Protein AF-A0A7V3AG92-F1 (afdb_monomer_lite)

Foldseek 3Di:
DDDDDDDLLVVLVVQLVVLVVVCVVPVPPVVSVVSNVLSVLSNVQVPDPHRDLVSLVVSLVVLVVCCVVPNDPSCVVNVSSVVVNVVNPPPPPPDDPDD

Secondary structure (DSSP, 8-state):
-PPPPPPHHHHHHHHHHHHHHHHTT-TT-HHHHHHHHHHHHHHHHHTSSS--HHHHHHHHHHHHHHHHHH-TTHHHHHHHHHH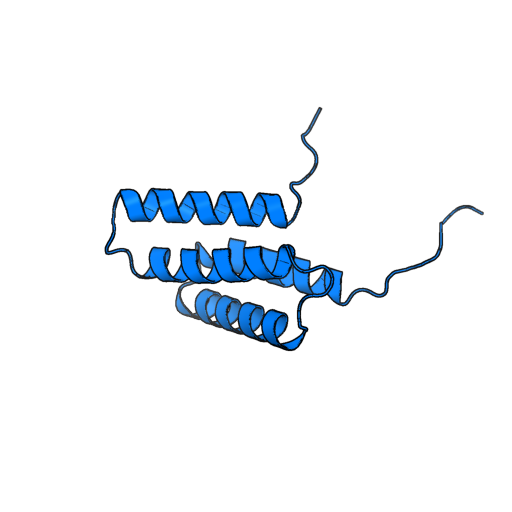HHHHHHS---------

Radius of gyration: 15.46 Å; chains: 1; bounding box: 42×32×39 Å

Sequence (99 aa):
MPRPPLSHLEYAAEIVAGYERQLARDPDDEESGLGLEMARWWQRLLQMERPPSEEVNRLHLALYAKRREMGGRWFDLSGRVERWKRELNAPSDGTPTRR

pLDDT: mean 86.58, std 15.41, range [42.16, 97.44]

Structure (mmCIF, N/CA/C/O backbone):
data_AF-A0A7V3AG92-F1
#
_entry.id   AF-A0A7V3AG92-F1
#
loop_
_atom_site.group_PDB
_atom_site.id
_atom_site.type_symbol
_atom_site.label_atom_id
_atom_site.label_alt_id
_atom_site.label_comp_id
_atom_site.label_asym_id
_atom_site.label_entity_id
_atom_site.label_seq_id
_atom_site.pdbx_PDB_ins_code
_atom_site.Cartn_x
_atom_site.Cartn_y
_atom_site.Cartn_z
_atom_site.occupancy
_atom_site.B_iso_or_equiv
_atom_site.auth_seq_id
_atom_site.auth_comp_id
_atom_site.auth_asym_id
_atom_site.auth_atom_id
_atom_site.pdbx_PDB_model_num
ATOM 1 N N . MET A 1 1 ? -18.592 19.232 -12.775 1.00 42.16 1 MET A N 1
ATOM 2 C CA . MET A 1 1 ? -18.437 18.868 -11.350 1.00 42.16 1 MET A CA 1
ATOM 3 C C . MET A 1 1 ? -17.109 18.139 -11.188 1.00 42.16 1 MET A C 1
ATOM 5 O O . MET A 1 1 ? -16.859 17.259 -12.008 1.00 42.16 1 MET A O 1
ATOM 9 N N . PRO A 1 2 ? -16.237 18.509 -10.235 1.00 58.59 2 PRO A N 1
ATOM 10 C CA . PRO A 1 2 ? -15.035 17.727 -9.946 1.00 58.59 2 PRO A CA 1
ATOM 11 C C . PRO A 1 2 ? -15.445 16.343 -9.422 1.00 58.59 2 PRO A C 1
ATOM 13 O O . PRO A 1 2 ? -16.397 16.240 -8.648 1.00 58.59 2 PRO A O 1
ATOM 16 N N . ARG A 1 3 ? -14.776 15.276 -9.878 1.00 51.47 3 ARG A N 1
ATOM 17 C CA . ARG A 1 3 ? -15.016 13.929 -9.340 1.00 51.47 3 ARG A CA 1
ATOM 18 C C . ARG A 1 3 ? -14.612 13.907 -7.858 1.00 51.47 3 ARG A C 1
ATOM 20 O O . ARG A 1 3 ? -13.602 14.529 -7.521 1.00 51.47 3 ARG A O 1
ATOM 27 N N . PRO A 1 4 ? -15.374 13.227 -6.984 1.00 57.72 4 PRO A N 1
ATOM 28 C CA . PRO A 1 4 ? -14.935 13.004 -5.614 1.00 57.72 4 PRO A CA 1
ATOM 29 C C . PRO A 1 4 ? -13.584 12.266 -5.615 1.00 57.72 4 PRO A C 1
ATOM 31 O O . PRO A 1 4 ? -13.291 11.536 -6.568 1.00 57.72 4 PRO A O 1
ATOM 34 N N . PRO A 1 5 ? -12.738 12.473 -4.591 1.00 70.31 5 PRO A N 1
ATOM 35 C CA . PRO A 1 5 ? -11.496 11.721 -4.463 1.00 70.31 5 PRO A CA 1
ATOM 36 C C . PRO A 1 5 ? -11.810 10.224 -4.393 1.00 70.31 5 PRO A C 1
ATOM 38 O O . PRO A 1 5 ? -12.782 9.830 -3.748 1.00 70.31 5 PRO A O 1
ATOM 41 N N . LEU A 1 6 ? -10.992 9.409 -5.063 1.00 78.81 6 LEU A N 1
ATOM 42 C CA . LEU A 1 6 ? -11.159 7.958 -5.063 1.00 78.81 6 LEU A CA 1
ATOM 43 C C . LEU A 1 6 ? -11.035 7.409 -3.634 1.00 78.81 6 LEU A C 1
ATOM 45 O O . LEU A 1 6 ? -10.269 7.919 -2.810 1.00 78.81 6 LEU A O 1
ATOM 49 N N . SER A 1 7 ? -11.783 6.353 -3.343 1.00 88.38 7 SER A N 1
ATOM 50 C CA . SER A 1 7 ? -11.603 5.546 -2.141 1.00 88.38 7 SER A CA 1
ATOM 51 C C . SER A 1 7 ? -10.226 4.872 -2.138 1.00 88.38 7 SER A C 1
ATOM 53 O O . SER A 1 7 ? -9.587 4.696 -3.179 1.00 88.38 7 SER A O 1
ATOM 55 N N . HIS A 1 8 ? -9.758 4.439 -0.964 1.00 90.12 8 HIS A N 1
ATOM 56 C CA . HIS A 1 8 ? -8.496 3.690 -0.862 1.00 90.12 8 HIS A CA 1
ATOM 57 C C . HIS A 1 8 ? -8.492 2.432 -1.732 1.00 90.12 8 HIS A C 1
ATOM 59 O O . HIS A 1 8 ? -7.466 2.104 -2.319 1.00 90.12 8 HIS A O 1
ATOM 65 N N . LEU A 1 9 ? -9.637 1.753 -1.849 1.00 91.44 9 LEU A N 1
ATOM 66 C CA . LEU A 1 9 ? -9.766 0.546 -2.663 1.00 91.44 9 LEU A CA 1
ATOM 67 C C . LEU A 1 9 ? -9.642 0.846 -4.160 1.00 91.44 9 LEU A C 1
ATOM 69 O O . LEU A 1 9 ? -8.953 0.116 -4.870 1.00 91.44 9 LEU A O 1
ATOM 73 N N . GLU A 1 10 ? -10.259 1.931 -4.628 1.00 91.81 10 GLU A N 1
ATOM 74 C CA . GLU A 1 10 ? -10.122 2.390 -6.013 1.00 91.81 10 GLU A CA 1
ATOM 75 C C . GLU A 1 10 ? -8.675 2.791 -6.319 1.00 91.81 10 GLU A C 1
ATOM 77 O O . GLU A 1 10 ? -8.127 2.368 -7.333 1.00 91.81 10 GLU A O 1
ATOM 82 N N . TYR A 1 11 ? -8.009 3.511 -5.411 1.00 90.88 11 TYR A N 1
ATOM 83 C CA . TYR A 1 11 ? -6.593 3.838 -5.578 1.00 90.88 11 TYR A CA 1
ATOM 84 C C . TYR A 1 11 ? -5.695 2.600 -5.601 1.00 90.88 11 TYR A C 1
ATOM 86 O O . TYR A 1 11 ? -4.792 2.515 -6.431 1.00 90.88 11 TYR A O 1
ATOM 94 N N . ALA A 1 12 ? -5.933 1.630 -4.717 1.00 93.25 12 ALA A N 1
ATOM 95 C CA . ALA A 1 12 ? -5.187 0.379 -4.728 1.00 93.25 12 ALA A CA 1
ATOM 96 C C . ALA A 1 12 ? -5.370 -0.360 -6.064 1.00 93.25 12 ALA A C 1
ATOM 98 O O . ALA A 1 12 ? -4.391 -0.839 -6.632 1.00 93.25 12 ALA A O 1
ATOM 99 N N . ALA A 1 13 ? -6.593 -0.395 -6.603 1.00 94.38 13 ALA A N 1
ATOM 100 C CA . ALA A 1 13 ? -6.876 -1.005 -7.899 1.00 94.38 13 ALA A CA 1
ATOM 101 C C . ALA A 1 13 ? -6.172 -0.281 -9.062 1.00 94.38 13 ALA A C 1
ATOM 103 O O . ALA A 1 13 ? -5.589 -0.939 -9.923 1.00 94.38 13 ALA A O 1
ATOM 104 N N . GLU A 1 14 ? -6.168 1.056 -9.077 1.00 93.81 14 GLU A N 1
ATOM 105 C CA . GLU A 1 14 ? -5.457 1.834 -10.101 1.00 93.81 14 GLU A CA 1
ATOM 106 C C . GLU A 1 14 ? -3.943 1.599 -10.068 1.00 93.81 14 GLU A C 1
ATOM 108 O O . GLU A 1 14 ? -3.318 1.452 -11.121 1.00 93.81 14 GLU A O 1
ATOM 113 N N . ILE A 1 15 ? -3.353 1.524 -8.871 1.00 93.00 15 ILE A N 1
ATOM 114 C CA . ILE A 1 15 ? -1.919 1.269 -8.696 1.00 93.00 15 ILE A CA 1
ATOM 115 C C . ILE A 1 15 ? -1.563 -0.151 -9.146 1.00 93.00 15 ILE A C 1
ATOM 117 O O . ILE A 1 15 ? -0.603 -0.325 -9.897 1.00 93.00 15 ILE A O 1
ATOM 121 N N . VAL A 1 16 ? -2.357 -1.155 -8.753 1.00 95.88 16 VAL A N 1
ATOM 122 C CA . VAL A 1 16 ? -2.194 -2.543 -9.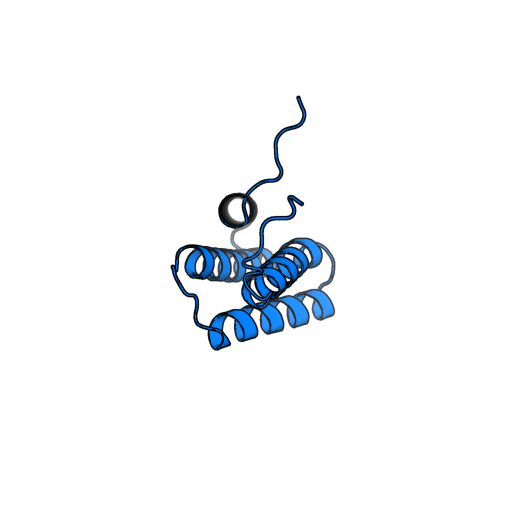217 1.00 95.88 16 VAL A CA 1
ATOM 123 C C . VAL A 1 16 ? -2.235 -2.601 -10.745 1.00 95.88 16 VAL A C 1
ATOM 125 O O . VAL A 1 16 ? -1.294 -3.098 -11.360 1.00 95.88 16 VAL A O 1
ATOM 128 N N . ALA A 1 17 ? -3.253 -2.001 -11.369 1.00 96.00 17 ALA A N 1
ATOM 129 C CA . ALA A 1 17 ? -3.373 -1.955 -12.826 1.00 96.00 17 ALA A CA 1
ATOM 130 C C . ALA A 1 17 ? -2.231 -1.166 -13.498 1.00 96.00 17 ALA A C 1
ATOM 132 O O . ALA A 1 17 ? -1.897 -1.397 -14.663 1.00 96.00 17 ALA A O 1
ATOM 133 N N . GLY A 1 18 ? -1.638 -0.193 -12.803 1.00 94.62 18 GLY A N 1
ATOM 134 C CA . GLY A 1 18 ? -0.430 0.505 -13.239 1.00 94.62 18 GLY A CA 1
ATOM 135 C C . GLY A 1 18 ? 0.764 -0.440 -13.353 1.00 94.62 18 GLY A C 1
ATOM 136 O O . GLY A 1 18 ? 1.359 -0.538 -14.426 1.00 94.62 18 GLY A O 1
ATOM 137 N N . TYR A 1 19 ? 1.066 -1.174 -12.281 1.00 95.25 19 TYR A N 1
ATOM 138 C CA . TYR A 1 19 ? 2.180 -2.122 -12.266 1.00 95.25 19 TYR A CA 1
ATOM 139 C C . TYR A 1 19 ? 1.960 -3.314 -13.199 1.00 95.25 19 TYR A C 1
ATOM 141 O O . TYR A 1 19 ? 2.884 -3.703 -13.904 1.00 95.25 19 TYR A O 1
ATOM 149 N N . GLU A 1 20 ? 0.743 -3.855 -13.283 1.00 96.69 20 GLU A N 1
ATOM 150 C CA . GLU A 1 20 ? 0.426 -4.945 -14.218 1.00 96.69 20 GLU A CA 1
ATOM 151 C C . GLU A 1 20 ? 0.667 -4.535 -15.675 1.00 96.69 20 GLU A C 1
ATOM 153 O O . GLU A 1 20 ? 1.227 -5.304 -16.453 1.00 96.69 20 GLU A O 1
ATOM 158 N N . ARG A 1 21 ? 0.313 -3.298 -16.051 1.00 97.31 21 ARG A N 1
ATOM 159 C CA . ARG A 1 21 ? 0.601 -2.771 -17.394 1.00 97.31 21 ARG A CA 1
ATOM 160 C C . ARG A 1 21 ? 2.092 -2.575 -17.646 1.00 97.31 21 ARG A C 1
ATOM 162 O O . ARG A 1 21 ? 2.518 -2.738 -18.787 1.00 97.31 21 ARG A O 1
ATOM 169 N N . GLN A 1 22 ? 2.861 -2.199 -16.627 1.00 94.75 22 GLN A N 1
ATOM 170 C CA . GLN A 1 22 ? 4.312 -2.067 -16.746 1.00 94.75 22 GLN A CA 1
ATOM 171 C C . GLN A 1 22 ? 4.966 -3.441 -16.917 1.00 94.75 22 GLN A C 1
ATOM 173 O O . GLN A 1 22 ? 5.699 -3.633 -17.879 1.00 94.75 22 GLN A O 1
ATOM 178 N N . LEU A 1 23 ? 4.608 -4.419 -16.083 1.00 96.25 23 LEU A N 1
ATOM 179 C CA . LEU A 1 23 ? 5.130 -5.788 -16.160 1.00 96.25 23 LEU A CA 1
ATOM 180 C C . LEU A 1 23 ? 4.690 -6.534 -17.425 1.00 96.25 23 LEU A C 1
ATOM 182 O O . LEU A 1 23 ? 5.401 -7.401 -17.915 1.00 96.25 23 LEU A O 1
ATOM 186 N N . ALA A 1 24 ? 3.541 -6.182 -18.007 1.00 97.38 24 ALA A N 1
ATOM 187 C CA . ALA A 1 24 ? 3.151 -6.694 -19.319 1.00 97.38 24 ALA A CA 1
ATOM 188 C C . ALA A 1 24 ? 4.060 -6.184 -20.456 1.00 97.38 24 ALA A C 1
ATOM 190 O O . ALA A 1 24 ? 4.119 -6.810 -21.514 1.00 97.38 24 ALA A O 1
ATOM 191 N N . ARG A 1 25 ? 4.732 -5.039 -20.269 1.00 97.00 25 ARG A N 1
ATOM 192 C CA . ARG A 1 25 ? 5.696 -4.469 -21.226 1.00 97.00 25 ARG A CA 1
ATOM 193 C C . ARG A 1 25 ? 7.125 -4.910 -20.931 1.00 97.00 25 ARG A C 1
ATOM 195 O O . ARG A 1 25 ? 7.878 -5.135 -21.870 1.00 97.00 25 ARG A O 1
ATOM 202 N N . ASP A 1 26 ? 7.467 -5.003 -19.652 1.00 96.75 26 ASP A N 1
ATOM 203 C CA . ASP A 1 26 ? 8.780 -5.386 -19.145 1.00 96.75 26 ASP A CA 1
ATOM 204 C C . ASP A 1 26 ? 8.613 -6.353 -17.959 1.00 96.75 26 ASP A C 1
ATOM 206 O O . ASP A 1 26 ? 8.497 -5.910 -16.812 1.00 96.75 26 ASP A O 1
ATOM 210 N N . PRO A 1 27 ? 8.529 -7.670 -18.224 1.00 95.81 27 PRO A N 1
ATOM 211 C CA . PRO A 1 27 ? 8.322 -8.677 -17.184 1.00 95.81 27 PRO A CA 1
ATOM 212 C C . PRO A 1 27 ? 9.460 -8.767 -16.162 1.00 95.81 27 PRO A C 1
ATOM 214 O O . PRO A 1 27 ? 9.229 -9.267 -15.061 1.00 95.81 27 PRO A O 1
ATOM 217 N N . ASP A 1 28 ? 10.653 -8.283 -16.518 1.00 96.62 28 ASP A N 1
ATOM 218 C CA . ASP A 1 28 ? 11.864 -8.357 -15.701 1.00 96.62 28 ASP A CA 1
ATOM 219 C C . ASP A 1 28 ? 12.084 -7.084 -14.851 1.00 96.62 28 ASP A C 1
ATOM 221 O O . ASP A 1 28 ? 13.077 -6.984 -14.130 1.00 96.62 28 ASP A O 1
ATOM 225 N N . ASP A 1 29 ? 11.157 -6.110 -14.879 1.00 94.75 29 ASP A N 1
ATOM 226 C CA . ASP A 1 29 ? 11.188 -4.919 -14.011 1.00 94.75 29 ASP A CA 1
ATOM 227 C C . ASP A 1 29 ? 10.917 -5.308 -12.545 1.00 94.75 29 ASP A C 1
ATOM 229 O O . ASP A 1 29 ? 9.787 -5.258 -12.044 1.00 94.75 29 ASP A O 1
ATOM 233 N N . GLU A 1 30 ? 11.986 -5.685 -11.839 1.00 92.56 30 GLU A N 1
ATOM 234 C CA . GLU A 1 30 ? 11.964 -6.113 -10.436 1.00 92.56 30 GLU A CA 1
ATOM 235 C C . GLU A 1 30 ? 11.295 -5.085 -9.513 1.00 92.56 30 GLU A C 1
ATOM 237 O O . GLU A 1 30 ? 10.551 -5.440 -8.594 1.00 92.56 30 GLU A O 1
ATOM 242 N N . GLU A 1 31 ? 11.516 -3.791 -9.758 1.00 91.31 31 GLU A N 1
ATOM 243 C CA . GLU A 1 31 ? 10.942 -2.734 -8.934 1.00 91.31 31 GLU A CA 1
ATOM 244 C C . GLU A 1 31 ? 9.417 -2.653 -9.145 1.00 91.31 31 GLU A C 1
ATOM 246 O O . GLU A 1 31 ? 8.672 -2.417 -8.190 1.00 91.31 31 GLU A O 1
ATOM 251 N N . SER A 1 32 ? 8.927 -2.880 -10.367 1.00 93.06 32 SER A N 1
ATOM 252 C CA . SER A 1 32 ? 7.489 -2.975 -10.655 1.00 93.06 32 SER A CA 1
ATOM 253 C C . SER A 1 32 ? 6.876 -4.259 -10.098 1.00 93.06 32 SER A C 1
ATOM 255 O O . SER A 1 32 ? 5.746 -4.224 -9.608 1.00 93.06 32 SER A O 1
ATOM 257 N N . GLY A 1 33 ? 7.624 -5.366 -10.097 1.00 95.38 33 GLY A N 1
ATOM 258 C CA . GLY A 1 33 ? 7.241 -6.619 -9.440 1.00 95.38 33 GLY A CA 1
ATOM 259 C C . GLY A 1 33 ? 7.012 -6.432 -7.940 1.00 95.38 33 GLY A C 1
ATOM 260 O O . GLY A 1 33 ? 5.941 -6.756 -7.420 1.00 95.38 33 GLY A O 1
ATOM 261 N N . LEU A 1 34 ? 7.978 -5.817 -7.254 1.00 94.31 34 LEU A N 1
ATOM 262 C CA . LEU A 1 34 ? 7.860 -5.485 -5.832 1.00 94.31 34 LEU A CA 1
ATOM 263 C C . LEU A 1 34 ? 6.718 -4.492 -5.570 1.00 94.31 34 LEU A C 1
ATOM 265 O O . LEU A 1 34 ? 5.972 -4.640 -4.600 1.00 94.31 34 LEU A O 1
ATOM 269 N N . GLY A 1 35 ? 6.560 -3.482 -6.430 1.00 94.06 35 GLY A N 1
ATOM 270 C CA . GLY A 1 35 ? 5.472 -2.509 -6.330 1.00 94.06 35 GLY A CA 1
ATOM 271 C C . GLY A 1 35 ? 4.093 -3.165 -6.423 1.00 94.06 35 GLY A C 1
ATOM 272 O O . GLY A 1 35 ? 3.215 -2.884 -5.602 1.00 94.06 35 GLY A O 1
ATOM 273 N N . LEU A 1 36 ? 3.923 -4.100 -7.364 1.00 96.12 36 LEU A N 1
ATOM 274 C CA . LEU A 1 36 ? 2.699 -4.880 -7.532 1.00 96.12 36 LEU A CA 1
ATOM 275 C C . LEU A 1 36 ? 2.383 -5.732 -6.300 1.00 96.12 36 LEU A C 1
ATOM 277 O O . LEU A 1 36 ? 1.235 -5.754 -5.851 1.00 96.12 36 LEU A O 1
ATOM 281 N N . GLU A 1 37 ? 3.380 -6.421 -5.740 1.00 96.75 37 GLU A N 1
ATOM 282 C CA . GLU A 1 37 ? 3.199 -7.250 -4.545 1.00 96.75 37 GLU A CA 1
ATOM 283 C C . GLU A 1 37 ? 2.687 -6.419 -3.359 1.00 96.75 37 GLU A C 1
ATOM 285 O O . GLU A 1 37 ? 1.685 -6.773 -2.727 1.00 96.75 37 GLU A O 1
ATOM 290 N N . MET A 1 38 ? 3.313 -5.266 -3.107 1.00 96.56 38 MET A N 1
ATOM 291 C CA . MET A 1 38 ? 2.927 -4.363 -2.019 1.00 96.56 38 MET A CA 1
ATOM 292 C C . MET A 1 38 ? 1.547 -3.736 -2.255 1.00 96.56 38 MET A C 1
ATOM 294 O O . MET A 1 38 ? 0.744 -3.640 -1.325 1.00 96.56 38 MET A O 1
ATOM 298 N N . ALA A 1 39 ? 1.230 -3.356 -3.497 1.00 95.94 39 ALA A N 1
ATOM 299 C CA . ALA A 1 39 ? -0.080 -2.817 -3.855 1.00 95.94 39 ALA A CA 1
ATOM 300 C C . ALA A 1 39 ? -1.197 -3.858 -3.672 1.00 95.94 39 ALA A C 1
ATOM 302 O O . ALA A 1 39 ? -2.248 -3.548 -3.109 1.00 95.94 39 ALA A O 1
ATOM 303 N N . ARG A 1 40 ? -0.958 -5.119 -4.056 1.00 97.44 40 ARG A N 1
ATOM 304 C CA . ARG A 1 40 ? -1.893 -6.230 -3.813 1.00 97.44 40 ARG A CA 1
ATOM 305 C C . ARG A 1 40 ? -2.020 -6.564 -2.331 1.00 97.44 40 ARG A C 1
ATOM 307 O O . ARG A 1 40 ? -3.104 -6.922 -1.875 1.00 97.44 40 ARG A O 1
ATOM 314 N N . TRP A 1 41 ? -0.943 -6.463 -1.552 1.00 97.44 41 TRP A N 1
ATOM 315 C CA . TRP A 1 41 ? -1.032 -6.606 -0.099 1.00 97.44 41 TRP A CA 1
ATOM 316 C C . TRP A 1 41 ? -1.924 -5.524 0.506 1.00 97.44 41 TRP A C 1
ATOM 318 O O . TRP A 1 41 ? -2.858 -5.851 1.239 1.00 97.44 41 TRP A O 1
ATOM 328 N N . TRP A 1 42 ? -1.720 -4.264 0.124 1.00 96.88 42 TRP A N 1
ATOM 329 C CA . TRP A 1 42 ? -2.586 -3.174 0.556 1.00 96.88 42 TRP A CA 1
ATOM 330 C C . TRP A 1 42 ? -4.051 -3.406 0.168 1.00 96.88 42 TRP A C 1
ATOM 332 O O . TRP A 1 42 ? -4.931 -3.325 1.023 1.00 96.88 42 TRP A O 1
ATOM 342 N N . GLN A 1 43 ? -4.309 -3.778 -1.089 1.00 96.25 43 GLN A N 1
ATOM 343 C CA . GLN A 1 43 ? -5.652 -4.073 -1.589 1.00 96.25 43 GLN A CA 1
ATOM 344 C C . GLN A 1 43 ? -6.346 -5.177 -0.779 1.00 96.25 43 GLN A C 1
ATOM 346 O O . GLN A 1 43 ? -7.515 -5.033 -0.427 1.00 96.25 43 GLN A O 1
ATOM 351 N N . ARG A 1 44 ? -5.629 -6.256 -0.436 1.00 96.69 44 ARG A N 1
ATOM 352 C CA . ARG A 1 44 ? -6.164 -7.334 0.410 1.00 96.69 44 ARG A CA 1
ATOM 353 C C . ARG A 1 44 ? -6.548 -6.834 1.798 1.00 96.69 44 ARG A C 1
ATOM 355 O O . ARG A 1 44 ? -7.611 -7.193 2.288 1.00 96.69 44 ARG A O 1
ATOM 362 N N . LEU A 1 45 ? -5.717 -5.998 2.422 1.00 96.06 45 LEU A N 1
ATOM 363 C CA . LEU A 1 45 ? -6.031 -5.441 3.740 1.00 96.06 45 LEU A CA 1
ATOM 364 C C . LEU A 1 45 ? -7.232 -4.487 3.694 1.00 96.06 45 LEU A C 1
ATOM 366 O O . LEU A 1 45 ? -8.029 -4.474 4.625 1.00 96.06 45 LEU A O 1
ATOM 370 N N . LEU A 1 46 ? -7.396 -3.725 2.609 1.00 93.94 46 LEU A N 1
ATOM 371 C CA . LEU A 1 46 ? -8.545 -2.835 2.409 1.00 93.94 46 LEU A CA 1
ATOM 372 C C . LEU A 1 46 ? -9.882 -3.571 2.267 1.00 93.94 46 LEU A C 1
ATOM 374 O O . LEU A 1 46 ? -10.927 -2.983 2.524 1.00 93.94 46 LEU A O 1
ATOM 378 N N . GLN A 1 47 ? -9.856 -4.835 1.847 1.00 93.38 47 GLN A N 1
ATOM 379 C CA . GLN A 1 47 ? -11.050 -5.676 1.731 1.00 93.38 47 GLN A CA 1
ATOM 380 C C . GLN A 1 47 ? -11.440 -6.341 3.059 1.00 93.38 47 GLN A C 1
ATOM 382 O O . GLN A 1 47 ? -12.501 -6.957 3.147 1.00 93.38 47 GLN A O 1
ATOM 387 N N . MET A 1 48 ? -10.600 -6.242 4.091 1.00 93.38 48 MET A N 1
ATOM 388 C CA . MET A 1 48 ? -10.914 -6.765 5.415 1.00 93.38 48 MET A CA 1
ATOM 389 C C . MET A 1 48 ? -11.760 -5.753 6.179 1.00 93.38 48 MET A C 1
ATOM 391 O O . MET A 1 48 ? -11.391 -4.587 6.281 1.00 93.38 48 MET A O 1
ATOM 395 N N . GLU A 1 49 ? -12.848 -6.215 6.798 1.00 87.81 49 GLU A N 1
ATOM 396 C CA . GLU A 1 49 ? -13.662 -5.377 7.690 1.00 87.81 49 GLU A CA 1
ATOM 397 C C . GLU A 1 49 ? -12.819 -4.797 8.839 1.00 87.81 49 GLU A C 1
ATOM 399 O O . GLU A 1 49 ? -12.982 -3.642 9.231 1.00 87.81 49 GLU A O 1
ATOM 404 N N . ARG A 1 50 ? -11.863 -5.589 9.343 1.00 88.31 50 ARG A N 1
ATOM 405 C CA . ARG A 1 50 ? -10.914 -5.173 10.373 1.00 88.31 50 ARG A CA 1
ATOM 406 C C . ARG A 1 50 ? -9.509 -5.706 10.063 1.00 88.31 50 ARG A C 1
ATOM 408 O O . ARG A 1 50 ? -9.189 -6.827 10.463 1.00 88.31 50 ARG A O 1
ATOM 415 N N . PRO A 1 51 ? -8.666 -4.944 9.344 1.00 92.12 51 PRO A N 1
ATOM 416 C CA . PRO A 1 51 ? -7.322 -5.390 9.001 1.00 92.12 51 PRO A CA 1
ATOM 417 C C . PRO A 1 51 ? -6.454 -5.540 10.265 1.00 92.12 51 PRO A C 1
ATOM 419 O O . PRO A 1 51 ? -6.525 -4.689 11.158 1.00 92.12 51 PRO A O 1
ATOM 422 N N . PRO A 1 52 ? -5.608 -6.582 10.365 1.00 94.31 52 PRO A N 1
ATOM 423 C CA . PRO A 1 52 ? -4.718 -6.753 11.509 1.00 94.31 52 PRO A CA 1
ATOM 424 C C . PRO A 1 52 ? -3.722 -5.591 11.614 1.00 94.31 52 PRO A C 1
ATOM 426 O O . PRO A 1 52 ? -2.954 -5.343 10.684 1.00 94.31 52 PRO A O 1
ATOM 4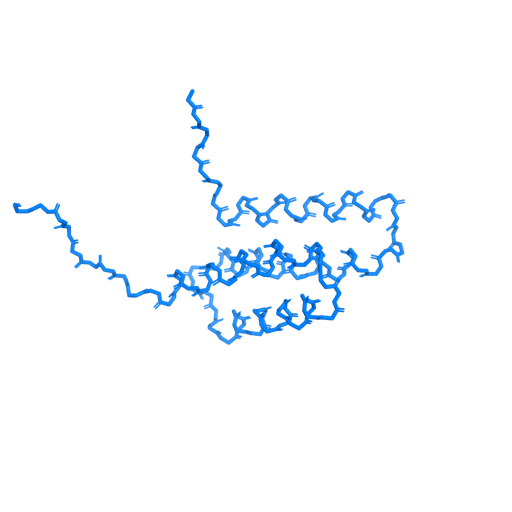29 N N . SER A 1 53 ? -3.678 -4.902 12.758 1.00 91.31 53 SER A N 1
ATOM 430 C CA . SER A 1 53 ? -2.801 -3.734 12.954 1.00 91.31 53 SER A CA 1
ATOM 431 C C . SER A 1 53 ? -1.319 -4.044 12.728 1.00 91.31 53 SER A C 1
ATOM 433 O O . SER A 1 53 ? -0.561 -3.180 12.288 1.00 91.31 53 SER A O 1
ATOM 435 N N . GLU A 1 54 ? -0.899 -5.278 13.012 1.00 94.94 54 GLU A N 1
ATOM 436 C CA . GLU A 1 54 ? 0.460 -5.737 12.743 1.00 94.94 54 GLU A CA 1
ATOM 437 C C . GLU A 1 54 ? 0.757 -5.781 11.238 1.00 94.94 54 GLU A C 1
ATOM 439 O O . GLU A 1 54 ? 1.753 -5.212 10.802 1.00 94.94 54 GLU A O 1
ATOM 444 N N . GLU A 1 55 ? -0.135 -6.362 10.433 1.00 96.00 55 GLU A N 1
ATOM 445 C CA . GLU A 1 55 ? -0.004 -6.423 8.971 1.00 96.00 55 GLU A CA 1
ATOM 446 C C . GLU A 1 55 ? 0.020 -5.022 8.349 1.00 96.00 55 GLU A C 1
ATOM 448 O O . GLU A 1 55 ? 0.875 -4.722 7.515 1.00 96.00 55 GLU A O 1
ATOM 453 N N . VAL A 1 56 ? -0.853 -4.125 8.821 1.00 94.81 56 VAL A N 1
ATOM 454 C CA . VAL A 1 56 ? -0.862 -2.712 8.404 1.00 94.81 56 VAL A CA 1
ATOM 455 C C . VAL A 1 56 ? 0.476 -2.037 8.720 1.00 94.81 56 VAL A C 1
ATOM 457 O O . VAL A 1 56 ? 1.020 -1.297 7.897 1.00 94.81 56 VAL A O 1
ATOM 460 N N . ASN A 1 57 ? 1.038 -2.297 9.905 1.00 95.31 57 ASN A N 1
ATOM 461 C CA . ASN A 1 57 ? 2.338 -1.761 10.295 1.00 95.31 57 ASN A CA 1
ATOM 462 C C . ASN A 1 57 ? 3.485 -2.335 9.462 1.00 95.31 57 ASN A C 1
ATOM 464 O O . ASN A 1 57 ? 4.355 -1.564 9.054 1.00 95.31 57 ASN A O 1
ATOM 468 N N . ARG A 1 58 ? 3.492 -3.645 9.188 1.00 97.06 58 ARG A N 1
ATOM 469 C CA . ARG A 1 58 ? 4.526 -4.276 8.360 1.00 97.06 58 ARG A CA 1
ATOM 470 C C . ARG A 1 58 ? 4.514 -3.712 6.940 1.00 97.06 58 ARG A C 1
ATOM 472 O O . ARG A 1 58 ? 5.568 -3.305 6.458 1.00 97.06 58 ARG A O 1
ATOM 479 N N . LEU A 1 59 ? 3.339 -3.585 6.320 1.00 96.75 59 LEU A N 1
ATOM 480 C CA . LEU A 1 59 ? 3.197 -2.969 4.998 1.00 96.75 59 LEU A CA 1
ATOM 481 C C . LEU A 1 59 ? 3.703 -1.517 4.992 1.00 96.75 59 LEU A C 1
ATOM 483 O O . LEU A 1 59 ? 4.484 -1.132 4.123 1.00 96.75 59 LEU A O 1
ATOM 487 N N . HIS A 1 60 ? 3.299 -0.710 5.979 1.00 95.94 60 HIS A N 1
ATOM 488 C CA . HIS A 1 60 ? 3.761 0.675 6.101 1.00 95.94 60 HIS A CA 1
ATOM 489 C C . HIS A 1 60 ? 5.291 0.765 6.214 1.00 95.94 60 HIS A C 1
ATOM 491 O O . HIS A 1 60 ? 5.906 1.584 5.534 1.00 95.94 60 HIS A O 1
ATOM 497 N N . LEU A 1 61 ? 5.913 -0.075 7.048 1.00 95.44 61 LEU A N 1
ATOM 498 C CA . LEU A 1 61 ? 7.367 -0.089 7.224 1.00 95.44 61 LEU A CA 1
ATOM 499 C C . LEU A 1 61 ? 8.098 -0.557 5.961 1.00 95.44 61 LEU A C 1
ATOM 501 O O . LEU A 1 61 ? 9.101 0.055 5.596 1.00 95.44 61 LEU A O 1
ATOM 505 N N . ALA A 1 62 ? 7.585 -1.580 5.272 1.00 94.81 62 ALA A N 1
ATOM 506 C CA . ALA A 1 62 ? 8.149 -2.061 4.013 1.00 94.81 62 ALA A CA 1
ATOM 507 C C . ALA A 1 62 ? 8.133 -0.963 2.937 1.00 94.81 62 ALA A C 1
ATOM 509 O O . ALA A 1 62 ? 9.159 -0.668 2.322 1.00 94.81 62 ALA A O 1
ATOM 510 N N . LEU A 1 63 ? 6.995 -0.280 2.776 1.00 94.44 63 LEU A N 1
ATOM 511 C CA . LEU A 1 63 ? 6.858 0.832 1.834 1.00 94.44 63 LEU A CA 1
ATOM 512 C C . LEU A 1 63 ? 7.713 2.039 2.217 1.00 94.44 63 LEU A C 1
ATOM 514 O O . LEU A 1 63 ? 8.298 2.678 1.346 1.00 94.44 63 LEU A O 1
ATOM 518 N N . TYR A 1 64 ? 7.817 2.351 3.509 1.00 91.88 64 TYR A N 1
ATOM 519 C CA . TYR A 1 64 ? 8.676 3.430 3.987 1.00 91.88 64 TYR A CA 1
ATOM 520 C C . TYR A 1 64 ? 10.159 3.138 3.724 1.00 91.88 64 TYR A C 1
ATOM 522 O O . TYR A 1 64 ? 10.893 4.023 3.282 1.00 91.88 64 TYR A O 1
ATOM 530 N N . ALA A 1 65 ? 10.601 1.896 3.947 1.00 92.75 65 ALA A N 1
ATOM 531 C CA . ALA A 1 65 ? 11.959 1.465 3.630 1.00 92.75 65 ALA A CA 1
ATOM 532 C C . ALA A 1 65 ? 12.244 1.605 2.129 1.00 92.75 65 ALA A C 1
ATOM 534 O O . ALA A 1 65 ? 13.227 2.247 1.760 1.00 92.75 65 ALA A O 1
ATOM 535 N N . LYS A 1 66 ? 11.337 1.121 1.269 1.00 91.38 66 LYS A N 1
ATOM 536 C CA . LYS A 1 66 ? 11.483 1.235 -0.189 1.00 91.38 66 LYS A CA 1
ATOM 537 C C . LYS A 1 66 ? 11.465 2.677 -0.681 1.00 91.38 66 LYS A C 1
ATOM 539 O O . LYS A 1 66 ? 12.296 3.053 -1.502 1.00 91.38 66 LYS A O 1
ATOM 544 N N . ARG A 1 67 ? 10.613 3.528 -0.105 1.00 90.50 67 ARG A N 1
ATOM 545 C CA . ARG A 1 67 ? 10.627 4.973 -0.368 1.00 90.50 67 ARG A CA 1
ATOM 546 C C . ARG A 1 67 ? 11.965 5.618 -0.002 1.00 90.50 67 ARG A C 1
ATOM 548 O O . ARG A 1 67 ? 1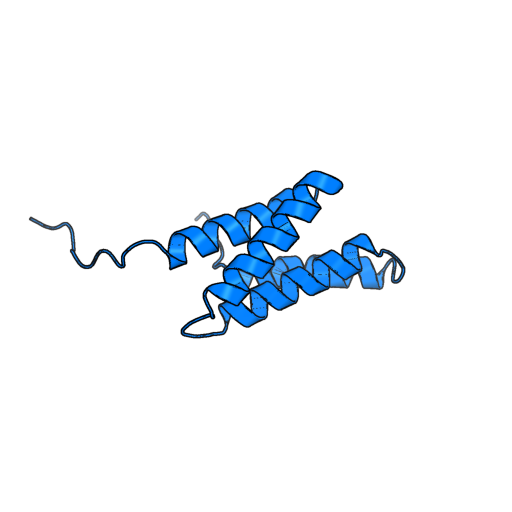2.397 6.512 -0.721 1.00 90.50 67 ARG A O 1
ATOM 555 N N . ARG A 1 68 ? 12.615 5.208 1.094 1.00 88.88 68 ARG A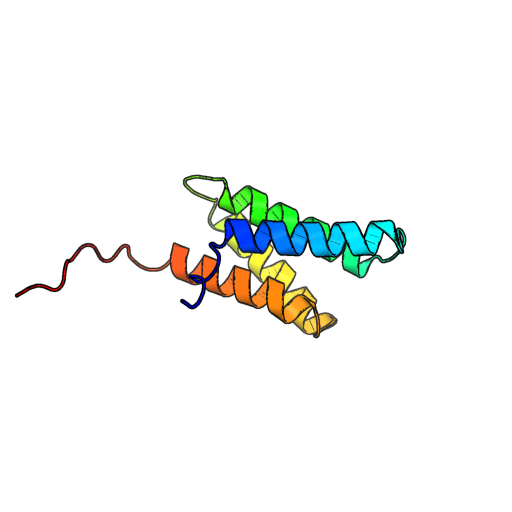 N 1
ATOM 556 C CA . ARG A 1 68 ? 13.941 5.735 1.471 1.00 88.88 68 ARG A CA 1
ATOM 557 C C . ARG A 1 68 ? 15.070 5.218 0.582 1.00 88.88 68 ARG A C 1
ATOM 559 O O . ARG A 1 68 ? 16.014 5.961 0.349 1.00 88.88 68 ARG A O 1
ATOM 566 N N . GLU A 1 69 ? 14.972 3.976 0.126 1.00 87.62 69 GLU A N 1
ATOM 567 C CA . GLU A 1 69 ? 15.974 3.319 -0.717 1.00 87.62 69 GLU A CA 1
ATOM 568 C C . GLU A 1 69 ? 15.929 3.820 -2.169 1.00 87.62 69 GLU A C 1
ATOM 570 O O . GLU A 1 69 ? 16.961 4.186 -2.721 1.00 87.62 69 GLU A O 1
ATOM 575 N N . MET A 1 70 ? 14.737 3.869 -2.772 1.00 81.75 70 MET A N 1
ATOM 576 C CA . MET A 1 70 ? 14.559 4.104 -4.213 1.00 81.75 70 MET A CA 1
ATOM 577 C C . MET A 1 70 ? 13.884 5.441 -4.553 1.00 81.75 70 MET A C 1
ATOM 579 O O . MET A 1 70 ? 13.954 5.905 -5.689 1.00 81.75 70 MET A O 1
ATOM 583 N N . GLY A 1 71 ? 13.242 6.102 -3.582 1.00 80.69 71 GLY A N 1
ATOM 584 C CA . GLY A 1 71 ? 12.550 7.372 -3.808 1.00 80.69 71 GLY A CA 1
ATOM 585 C C . GLY A 1 71 ? 11.414 7.273 -4.836 1.00 80.69 71 GLY A C 1
ATOM 586 O O . GLY A 1 71 ? 10.714 6.265 -4.933 1.00 80.69 71 GLY A O 1
ATOM 587 N N . GLY A 1 72 ? 11.202 8.362 -5.580 1.00 80.31 72 GLY A N 1
ATOM 588 C CA . GLY A 1 72 ? 10.372 8.388 -6.787 1.00 80.31 72 GLY A CA 1
ATOM 589 C C . GLY A 1 72 ? 8.975 7.776 -6.637 1.00 80.31 72 GLY A C 1
ATOM 590 O O . GLY A 1 72 ? 8.169 8.204 -5.810 1.00 80.31 72 GLY A O 1
ATOM 591 N N . ARG A 1 73 ? 8.694 6.771 -7.473 1.00 76.31 73 ARG A N 1
ATOM 592 C CA . ARG A 1 73 ? 7.384 6.116 -7.635 1.00 76.31 73 ARG A CA 1
ATOM 593 C C . ARG A 1 73 ? 6.846 5.438 -6.365 1.00 76.31 73 ARG A C 1
ATOM 595 O O . ARG A 1 73 ? 5.635 5.295 -6.219 1.00 76.31 73 ARG A O 1
ATOM 602 N N . TRP A 1 74 ? 7.704 5.150 -5.386 1.00 86.38 74 TRP A N 1
ATOM 603 C CA . TRP A 1 74 ? 7.300 4.646 -4.066 1.00 86.38 74 TRP A CA 1
ATOM 604 C C . TRP A 1 74 ? 6.643 5.701 -3.175 1.00 86.38 74 TRP A C 1
ATOM 606 O O . TRP A 1 74 ? 5.984 5.350 -2.196 1.00 86.38 74 TRP A O 1
ATOM 616 N N . PHE A 1 75 ? 6.803 6.991 -3.489 1.00 84.94 75 PHE A N 1
ATOM 617 C CA . PHE A 1 75 ? 6.235 8.084 -2.701 1.00 84.94 75 PHE A CA 1
ATOM 618 C C . PHE A 1 75 ? 4.703 8.055 -2.702 1.00 84.94 75 PHE A C 1
ATOM 620 O O . PHE A 1 75 ? 4.096 8.271 -1.653 1.00 84.94 75 PHE A O 1
ATOM 627 N N . ASP A 1 76 ? 4.085 7.754 -3.848 1.00 87.50 76 ASP A N 1
ATOM 628 C CA . ASP A 1 76 ? 2.625 7.719 -3.974 1.00 87.50 76 ASP A CA 1
ATOM 629 C C . ASP A 1 76 ? 2.030 6.558 -3.162 1.00 87.50 76 ASP A C 1
ATOM 631 O O . ASP A 1 76 ? 1.236 6.790 -2.249 1.00 87.50 76 ASP A O 1
ATOM 635 N N . LEU A 1 77 ? 2.495 5.323 -3.395 1.00 90.25 77 LEU A N 1
ATOM 636 C CA . LEU A 1 77 ? 2.003 4.146 -2.671 1.00 90.25 77 LEU A CA 1
ATOM 637 C C . LEU A 1 77 ? 2.276 4.245 -1.158 1.00 90.25 77 LEU A C 1
ATOM 639 O O . LEU A 1 77 ? 1.374 4.021 -0.350 1.00 90.25 77 LEU A O 1
ATOM 643 N N . SER A 1 78 ? 3.488 4.646 -0.758 1.00 93.81 78 SER A N 1
ATOM 644 C CA . SER A 1 78 ? 3.838 4.840 0.657 1.00 93.81 78 SER A CA 1
ATOM 645 C C . SER A 1 78 ? 2.972 5.913 1.323 1.00 93.81 78 SER A C 1
ATOM 647 O O . SER A 1 78 ? 2.441 5.673 2.408 1.00 93.81 78 SER A O 1
ATOM 649 N N . GLY A 1 79 ? 2.783 7.069 0.677 1.00 91.69 79 GLY A N 1
ATOM 650 C CA . GLY A 1 79 ? 1.987 8.167 1.226 1.00 91.69 79 GLY A CA 1
ATOM 651 C C . GLY A 1 79 ? 0.506 7.815 1.377 1.00 91.69 79 GLY A C 1
ATOM 652 O O . GLY A 1 79 ? -0.128 8.194 2.365 1.00 91.69 79 GLY A O 1
ATOM 653 N N . ARG A 1 80 ? -0.050 7.037 0.440 1.00 92.56 80 ARG A N 1
ATOM 654 C CA . ARG A 1 80 ? -1.434 6.548 0.523 1.00 92.56 80 ARG A CA 1
ATOM 655 C C . ARG A 1 80 ? -1.630 5.558 1.659 1.00 92.56 80 ARG A C 1
ATOM 657 O O . ARG A 1 80 ? -2.565 5.723 2.440 1.00 92.56 80 ARG A O 1
ATOM 664 N N . VAL A 1 81 ? -0.731 4.585 1.801 1.00 93.94 81 VAL A N 1
ATOM 665 C CA . VAL A 1 81 ? -0.788 3.622 2.910 1.00 93.94 81 VAL A CA 1
ATOM 666 C C . VAL A 1 81 ? -0.606 4.322 4.256 1.00 93.94 81 VAL A C 1
ATOM 668 O O . VAL A 1 81 ? -1.320 4.015 5.208 1.00 93.94 81 VAL A O 1
ATOM 671 N N . GLU A 1 82 ? 0.293 5.304 4.346 1.00 94.31 82 GLU A N 1
ATOM 672 C CA . GLU A 1 82 ? 0.473 6.114 5.554 1.00 94.31 82 GLU A CA 1
ATOM 673 C C . GLU A 1 82 ? -0.796 6.904 5.914 1.00 94.31 82 GLU A C 1
ATOM 675 O O . GLU A 1 82 ? -1.171 6.987 7.087 1.00 94.31 82 GLU A O 1
ATOM 680 N N . ARG A 1 83 ? -1.476 7.485 4.918 1.00 93.00 83 ARG A N 1
ATOM 681 C CA . ARG A 1 83 ? -2.755 8.175 5.120 1.00 93.00 83 ARG A CA 1
ATOM 682 C C . ARG A 1 83 ? -3.839 7.209 5.595 1.00 93.00 83 ARG A C 1
ATOM 684 O O . ARG A 1 83 ? -4.469 7.471 6.613 1.00 93.00 83 ARG A O 1
ATOM 691 N N . TRP A 1 84 ? -4.015 6.089 4.902 1.00 93.25 84 TRP A N 1
ATOM 692 C CA . TRP A 1 84 ? -4.991 5.065 5.272 1.00 93.25 84 TRP A CA 1
ATOM 693 C C . TRP A 1 84 ? -4.758 4.536 6.694 1.00 93.25 84 TRP A C 1
ATOM 695 O O . TRP A 1 84 ? -5.683 4.479 7.500 1.00 93.25 84 TRP A O 1
ATOM 705 N N . LYS A 1 85 ? -3.504 4.239 7.056 1.00 93.50 85 LYS A N 1
ATOM 706 C CA . LYS A 1 85 ? -3.141 3.828 8.416 1.00 93.50 85 LYS A CA 1
ATOM 707 C C . LYS A 1 85 ? -3.514 4.888 9.457 1.00 93.50 85 LYS A C 1
ATOM 709 O O . LYS A 1 85 ? -3.959 4.530 10.545 1.00 93.50 85 LYS A O 1
ATOM 714 N N . ARG A 1 86 ? -3.318 6.179 9.171 1.00 91.19 86 ARG A N 1
ATOM 715 C CA . ARG A 1 86 ? -3.731 7.259 10.085 1.00 91.19 86 ARG A CA 1
ATOM 716 C C . ARG A 1 86 ? -5.243 7.281 10.281 1.00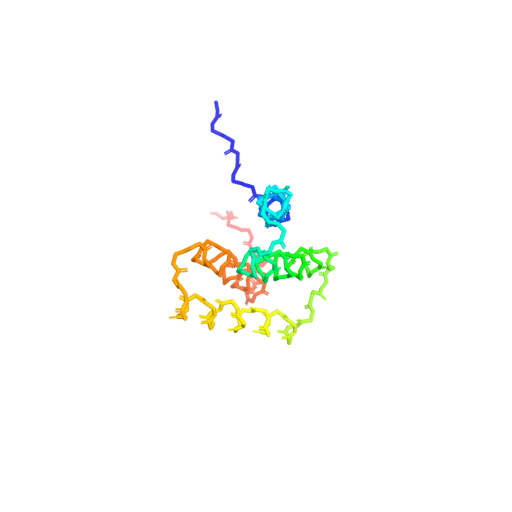 91.19 86 ARG A C 1
ATOM 718 O O . ARG A 1 86 ? -5.683 7.405 11.415 1.00 91.19 86 ARG A O 1
ATOM 725 N N . GLU A 1 87 ? -6.010 7.098 9.212 1.00 90.38 87 GLU A N 1
ATOM 726 C CA . GLU A 1 87 ? -7.476 7.038 9.264 1.00 90.38 87 GLU A CA 1
ATOM 727 C C . GLU A 1 87 ? -7.976 5.817 10.058 1.00 90.38 87 GLU A C 1
ATOM 729 O O . GLU A 1 87 ? -8.900 5.955 10.849 1.00 90.38 87 GLU A O 1
ATOM 734 N N . LEU A 1 88 ? -7.314 4.657 9.950 1.00 87.62 88 LEU A N 1
ATOM 735 C CA . LEU A 1 88 ? -7.625 3.475 10.773 1.00 87.62 88 LEU A CA 1
ATOM 736 C C . LEU A 1 88 ? -7.385 3.684 12.277 1.00 87.62 88 LEU A C 1
ATOM 738 O O . LEU A 1 88 ? -8.051 3.058 13.097 1.00 87.62 88 LEU A O 1
ATOM 742 N N . ASN A 1 89 ? -6.394 4.502 12.635 1.00 83.44 89 ASN A N 1
ATOM 743 C CA . ASN A 1 89 ? -6.041 4.785 14.029 1.00 83.44 89 ASN A CA 1
ATOM 744 C C . ASN A 1 89 ? -6.724 6.047 14.569 1.00 83.44 89 ASN A C 1
ATOM 746 O O . ASN A 1 89 ? -6.587 6.346 15.756 1.00 83.44 89 ASN A O 1
ATOM 750 N N . ALA A 1 90 ? -7.423 6.802 13.719 1.00 80.88 90 ALA A N 1
ATOM 751 C CA . ALA A 1 90 ? -8.214 7.925 14.174 1.00 80.88 90 ALA A CA 1
ATOM 752 C C . ALA A 1 90 ? -9.348 7.381 15.058 1.00 80.88 90 ALA A C 1
ATOM 754 O O . ALA A 1 90 ? -9.996 6.398 14.679 1.00 80.88 90 ALA A O 1
ATOM 755 N N . PRO A 1 91 ? -9.602 7.975 16.237 1.00 60.16 91 PRO A N 1
ATOM 756 C CA . PRO A 1 91 ? -10.796 7.633 16.988 1.00 60.16 91 PRO A CA 1
ATOM 757 C C . PRO A 1 91 ? -11.997 7.846 16.062 1.00 60.16 91 PRO A C 1
ATOM 759 O O . PRO A 1 91 ? -12.084 8.868 15.382 1.00 60.16 91 PRO A O 1
ATOM 762 N N . SER A 1 92 ? -12.898 6.863 15.990 1.00 54.88 92 SER A N 1
ATOM 763 C CA . SER A 1 92 ? -14.208 7.082 15.380 1.00 54.88 92 SER A CA 1
ATOM 764 C C . SER A 1 92 ? -14.898 8.153 16.215 1.00 54.88 92 SER A C 1
ATOM 766 O O . SER A 1 92 ? -15.483 7.839 17.250 1.00 54.88 92 SER A O 1
ATOM 768 N N . ASP A 1 93 ? -14.744 9.417 15.823 1.00 49.31 93 ASP A N 1
ATOM 769 C CA . ASP A 1 93 ? -15.378 10.559 16.470 1.00 49.31 93 ASP A CA 1
ATOM 770 C C . ASP A 1 93 ? -16.885 10.438 16.248 1.00 49.31 93 ASP A C 1
ATOM 772 O O . ASP A 1 93 ? -17.479 10.949 15.298 1.00 49.31 93 ASP A O 1
ATOM 776 N N . GLY A 1 94 ? -17.523 9.687 17.136 1.00 47.19 94 GLY A N 1
ATOM 777 C CA . GLY A 1 94 ? -18.951 9.743 17.323 1.00 47.19 94 GLY A CA 1
ATOM 778 C C . GLY A 1 94 ? -19.291 11.052 18.011 1.00 47.19 94 GLY A C 1
ATOM 779 O O . GLY A 1 94 ? -19.486 11.042 19.216 1.00 47.19 94 GLY A O 1
ATOM 780 N N . THR A 1 95 ? -19.399 12.169 17.283 1.00 44.56 95 THR A N 1
ATOM 781 C CA . THR A 1 95 ? -20.371 13.228 17.617 1.00 44.56 95 THR A CA 1
ATOM 782 C C . THR A 1 95 ? -20.686 14.120 16.400 1.00 44.56 95 THR A C 1
ATOM 784 O O . THR A 1 95 ? -19.772 14.664 15.783 1.00 44.56 95 THR A O 1
ATOM 787 N N . PRO A 1 96 ? -21.976 14.328 16.064 1.00 45.50 96 PRO A N 1
ATOM 788 C CA . PRO A 1 96 ? -22.412 15.248 15.021 1.00 45.50 96 PRO A CA 1
ATOM 789 C C . PRO A 1 96 ? -22.317 16.698 15.511 1.00 45.50 96 PRO A C 1
ATOM 791 O O . PRO A 1 96 ? -22.918 17.071 16.519 1.00 45.50 96 PRO A O 1
ATOM 794 N N . THR A 1 97 ? -21.617 17.556 14.776 1.00 43.97 97 THR A N 1
ATOM 795 C CA . THR A 1 97 ? -21.669 19.006 14.987 1.00 43.97 97 THR A CA 1
ATOM 796 C C . THR A 1 97 ? -22.971 19.572 14.424 1.00 43.97 97 THR A C 1
ATOM 798 O O . THR A 1 97 ? -23.054 20.037 13.289 1.00 43.97 97 THR A O 1
ATOM 801 N N . ARG A 1 98 ? -24.017 19.549 15.253 1.00 42.94 98 ARG A N 1
ATOM 802 C CA . ARG A 1 98 ? -25.122 20.510 15.173 1.00 42.94 98 ARG A CA 1
ATOM 803 C C . ARG A 1 98 ? -25.626 20.823 16.583 1.00 42.94 98 ARG A C 1
ATOM 805 O O . ARG A 1 98 ? -26.404 20.066 17.158 1.00 42.94 98 ARG A O 1
ATOM 812 N N . ARG A 1 99 ? -25.157 21.939 17.131 1.00 43.69 99 ARG A N 1
ATOM 813 C CA . ARG A 1 99 ? -25.917 22.777 18.059 1.00 43.69 99 ARG A CA 1
ATOM 814 C C . ARG A 1 99 ? -25.936 24.180 17.487 1.00 43.69 99 ARG A C 1
ATOM 816 O O . ARG A 1 99 ? -24.884 24.575 16.940 1.00 43.69 99 ARG A O 1
#